Protein AF-A0A6A1V312-F1 (afdb_monomer)

Organism: NCBI:txid262757

Radius of gyration: 18.24 Å; Cα contacts (8 Å, |Δi|>4): 106; chains: 1; bounding box: 33×50×46 Å

InterPro domains:
  IPR018392 LysM dom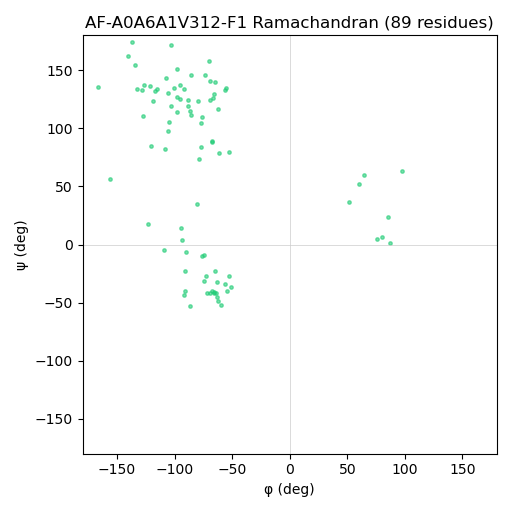ain [PS51782] (16-62)
  IPR052611 Plant receptor-like kinase with LysM domain-containing protein [PTHR45927] (10-77)
  IPR056562 LYK3/4/5, second LysM domain [PF23472] (12-65)

Nearest PDB structures (foldseek):
  4ebz-assembly1_A  TM=8.552E-01  e=3.904E-04  Arabidopsis thaliana
  6xwe-assembly1_A  TM=8.839E-01  e=1.565E-03  Medicago truncatula
  7au7-assembly1_A  TM=7.985E-01  e=1.666E-03  Medicago truncatula
  5ls2-assembly1_A  TM=8.793E-01  e=9.751E-03  Lotus japonicus
  6q40-assembly2_C  TM=7.165E-01  e=6.269E-03  Zymoseptoria tritici IPO323

Solvent-accessible surface area (backbone atoms only — not comparable to full-atom values): 5865 Å² total; per-residue (Å²): 142,88,86,76,92,77,70,92,39,62,74,45,77,46,79,44,81,45,68,38,54,92,89,66,39,55,58,50,45,16,50,70,73,47,64,59,38,33,43,45,66,56,32,50,76,65,32,100,52,58,80,90,66,68,54,76,68,40,76,42,52,41,56,34,57,46,72,49,74,38,76,68,44,41,74,72,70,71,54,86,84,85,74,83,73,76,80,81,76,95,128

pLDDT: mean 76.75, std 19.3, range [33.31, 95.5]

Secondary structure (DSSP, 8-state):
--------SEEEEEEEEEEPPTT--HHHIIIIISTTSS-HHHHHHH--S-TT-PPTT-EEEEEEEEEE--HHHHHTTSSSSS-----S---

Sequence (91 aa):
MDSMVKVPSDLYQHFASYIIEDGDSYDSIANSIYQGLTSCQAMSNQNNYEPSSIKLGAELIVPVRCACPTVNQTARGGDVDVLGKLHGKKW

Structure (mmCIF, N/CA/C/O backbone):
data_AF-A0A6A1V312-F1
#
_entry.id   AF-A0A6A1V312-F1
#
loop_
_atom_site.group_PDB
_atom_site.id
_atom_site.type_symbol
_atom_site.label_atom_id
_atom_site.label_alt_id
_atom_site.label_comp_id
_atom_site.label_asym_id
_atom_site.label_entity_id
_atom_site.label_seq_id
_atom_site.pdbx_PDB_ins_code
_atom_site.Cartn_x
_atom_site.Cartn_y
_atom_site.Cartn_z
_atom_site.occupancy
_atom_site.B_iso_or_equiv
_atom_site.auth_seq_id
_atom_site.auth_comp_id
_atom_site.auth_asym_id
_atom_site.auth_atom_id
_atom_site.pdbx_PDB_model_num
ATOM 1 N N . MET A 1 1 ? 13.974 22.854 -6.291 1.00 39.44 1 MET A N 1
ATOM 2 C CA . MET A 1 1 ? 14.473 21.518 -6.655 1.00 39.44 1 MET A CA 1
ATOM 3 C C . MET A 1 1 ? 13.267 20.603 -6.805 1.00 39.44 1 MET A C 1
ATOM 5 O O . MET A 1 1 ? 12.870 20.006 -5.826 1.00 39.44 1 MET A O 1
ATOM 9 N N . ASP A 1 2 ? 12.633 20.576 -7.976 1.00 45.59 2 ASP A N 1
ATOM 10 C CA . ASP A 1 2 ? 11.698 19.504 -8.368 1.00 45.59 2 ASP A CA 1
ATOM 11 C C . ASP A 1 2 ? 11.636 19.466 -9.903 1.00 45.59 2 ASP A C 1
ATOM 13 O O . ASP A 1 2 ? 10.622 19.728 -10.541 1.00 45.59 2 ASP A O 1
ATOM 17 N N . SER A 1 3 ? 12.807 19.292 -10.524 1.00 38.56 3 SER A N 1
ATOM 18 C CA . SER A 1 3 ? 12.899 19.149 -11.974 1.00 38.56 3 SER A CA 1
ATOM 19 C C . SER A 1 3 ? 13.117 17.688 -12.320 1.00 38.56 3 SER A C 1
ATOM 21 O O . SER A 1 3 ? 14.167 17.125 -12.017 1.00 38.56 3 SER A O 1
ATOM 23 N N . MET A 1 4 ? 12.146 17.174 -13.081 1.00 40.62 4 MET A N 1
ATOM 24 C CA . MET A 1 4 ? 12.235 16.046 -14.010 1.00 40.62 4 MET A CA 1
ATOM 25 C C . MET A 1 4 ? 11.776 14.672 -13.496 1.00 40.62 4 MET A C 1
ATOM 27 O O . MET A 1 4 ? 12.508 13.691 -13.579 1.00 40.62 4 MET A O 1
ATOM 31 N N . VAL A 1 5 ? 10.489 14.541 -13.157 1.00 50.38 5 VAL A N 1
ATOM 32 C CA . VAL A 1 5 ? 9.791 13.265 -13.403 1.00 50.38 5 VAL A CA 1
ATOM 33 C C . VAL A 1 5 ? 9.465 13.194 -14.899 1.00 50.38 5 VAL A C 1
ATOM 35 O O . VAL A 1 5 ? 8.384 13.570 -15.343 1.00 50.38 5 VAL A O 1
ATOM 38 N N . LYS A 1 6 ? 10.428 12.750 -15.714 1.00 47.22 6 LYS A N 1
ATOM 39 C CA . LYS A 1 6 ? 10.155 12.291 -17.084 1.00 47.22 6 LYS A CA 1
ATOM 40 C C . LYS A 1 6 ? 10.311 10.779 -17.119 1.00 47.22 6 LYS A C 1
ATOM 42 O O . LYS A 1 6 ? 11.359 10.273 -17.507 1.00 47.22 6 LYS A O 1
ATOM 47 N N . VAL A 1 7 ? 9.264 10.067 -16.705 1.00 52.56 7 VAL A N 1
ATOM 48 C CA . VAL A 1 7 ? 9.171 8.613 -16.886 1.00 52.56 7 VAL A CA 1
ATOM 49 C C . VAL A 1 7 ? 8.167 8.358 -18.012 1.00 52.56 7 VAL A C 1
ATOM 51 O O . VAL A 1 7 ? 6.966 8.420 -17.766 1.00 52.56 7 VAL A O 1
ATOM 54 N N . PRO A 1 8 ? 8.597 8.139 -19.271 1.00 60.12 8 PRO A N 1
ATOM 55 C CA . PRO A 1 8 ? 7.710 7.590 -20.285 1.00 60.12 8 PRO A CA 1
ATOM 56 C C . PRO A 1 8 ? 7.628 6.081 -20.036 1.00 60.12 8 PRO A C 1
ATOM 58 O O . PRO A 1 8 ? 8.271 5.287 -20.717 1.00 60.12 8 PRO A O 1
ATOM 61 N N . SER A 1 9 ? 6.908 5.724 -18.980 1.00 61.91 9 SER A N 1
ATOM 62 C CA . SER A 1 9 ? 6.491 4.372 -18.620 1.00 61.91 9 SER A CA 1
ATOM 63 C C . SER A 1 9 ? 4.993 4.452 -18.386 1.00 61.91 9 SER A C 1
ATOM 65 O O . SER A 1 9 ? 4.546 5.368 -17.690 1.00 61.91 9 SER A O 1
ATOM 67 N N . ASP A 1 10 ? 4.225 3.525 -18.940 1.00 75.69 10 ASP A N 1
ATOM 68 C CA . ASP A 1 10 ? 2.802 3.467 -18.638 1.00 75.69 10 ASP A CA 1
ATOM 69 C C . ASP A 1 10 ? 2.639 3.200 -17.136 1.00 75.69 10 ASP A C 1
ATOM 71 O O . ASP A 1 10 ? 3.109 2.186 -16.605 1.00 75.69 10 ASP A O 1
ATOM 75 N N . LEU A 1 11 ? 2.046 4.172 -16.442 1.00 78.88 11 LEU A N 1
ATOM 76 C CA . LEU A 1 11 ? 1.682 4.065 -15.038 1.00 78.88 11 LEU A CA 1
ATOM 77 C C . LEU A 1 11 ? 0.305 3.425 -14.964 1.00 78.88 11 LEU A C 1
ATOM 79 O O . LEU A 1 11 ? -0.693 4.010 -15.385 1.00 78.88 11 LEU A O 1
ATOM 83 N N . TYR A 1 12 ? 0.266 2.231 -14.392 1.00 84.88 12 TYR A N 1
ATOM 84 C CA . TYR A 1 12 ? -0.966 1.518 -14.116 1.00 84.88 12 TYR A CA 1
ATOM 85 C C . TYR A 1 12 ? -1.311 1.691 -12.645 1.00 84.88 12 TYR A C 1
ATOM 87 O O . TYR A 1 12 ? -0.451 1.563 -11.771 1.00 84.88 12 TYR A O 1
ATOM 95 N N . GLN A 1 13 ? -2.580 1.983 -12.377 1.00 89.62 13 GLN A N 1
ATOM 96 C CA . GLN A 1 13 ? -3.115 2.017 -11.026 1.00 89.62 13 GLN A CA 1
ATOM 97 C C . GLN A 1 13 ? -4.186 0.942 -10.886 1.00 89.62 13 GLN A C 1
ATOM 99 O O . GLN A 1 13 ? -5.084 0.839 -11.722 1.00 89.62 13 GLN A O 1
ATOM 104 N N . HIS A 1 14 ? -4.089 0.164 -9.817 1.00 92.81 14 HIS A N 1
ATOM 105 C CA . HIS A 1 14 ? -5.084 -0.822 -9.428 1.00 92.81 14 HIS A CA 1
ATOM 106 C C . HIS A 1 14 ? -5.598 -0.489 -8.028 1.00 92.81 14 HIS A C 1
ATOM 108 O O . HIS A 1 14 ? -4.813 -0.149 -7.147 1.00 92.81 14 HIS A O 1
ATOM 114 N N . PHE A 1 15 ? -6.910 -0.566 -7.828 1.00 95.50 15 PHE A N 1
ATOM 115 C CA . PHE A 1 15 ? -7.524 -0.409 -6.515 1.00 95.50 15 PHE A CA 1
ATOM 116 C C . PHE A 1 15 ? -7.798 -1.793 -5.939 1.00 95.50 15 PHE A C 1
ATOM 118 O O . PHE A 1 15 ? -8.612 -2.533 -6.488 1.00 95.50 15 PHE A O 1
ATOM 125 N N . ALA A 1 16 ? -7.108 -2.130 -4.856 1.00 94.38 16 ALA A N 1
ATOM 126 C CA . ALA A 1 16 ? -7.362 -3.337 -4.085 1.00 94.38 16 ALA A CA 1
ATOM 127 C C . ALA A 1 16 ? -8.227 -3.005 -2.864 1.00 94.38 16 ALA A C 1
ATOM 129 O O . ALA A 1 16 ? -8.144 -1.901 -2.333 1.00 94.38 16 ALA A O 1
ATOM 130 N N . SER A 1 17 ? -9.024 -3.962 -2.405 1.00 94.88 17 SER A N 1
ATOM 131 C CA . SER A 1 17 ? -9.721 -3.873 -1.120 1.00 94.88 17 SER A CA 1
ATOM 132 C C . SER A 1 17 ? -8.913 -4.582 -0.038 1.00 94.88 17 SER A C 1
ATOM 134 O O . SER A 1 17 ? -8.417 -5.687 -0.269 1.00 94.88 17 SER A O 1
ATOM 136 N N . TYR A 1 18 ? -8.807 -3.974 1.140 1.00 94.56 18 TYR A N 1
ATOM 137 C CA . TYR A 1 18 ? -8.146 -4.555 2.309 1.00 94.56 18 TYR A CA 1
ATOM 138 C C . TYR A 1 18 ? -9.023 -4.399 3.553 1.00 94.56 18 TYR A C 1
ATOM 140 O O . TYR A 1 18 ? -9.550 -3.316 3.800 1.00 94.56 18 TYR A O 1
ATOM 148 N N . ILE A 1 19 ? -9.177 -5.468 4.334 1.00 94.69 19 ILE A N 1
ATOM 149 C CA . ILE A 1 19 ? -9.927 -5.444 5.594 1.00 94.69 19 ILE A CA 1
ATOM 150 C C . ILE A 1 19 ? -8.948 -5.221 6.741 1.00 94.69 19 ILE A C 1
ATOM 152 O O . ILE A 1 19 ? -7.998 -5.978 6.888 1.00 94.69 19 ILE A O 1
ATOM 156 N N . ILE A 1 20 ? -9.201 -4.194 7.548 1.00 91.88 20 ILE A N 1
ATOM 157 C CA . ILE A 1 20 ? -8.341 -3.809 8.672 1.00 91.88 20 ILE A CA 1
ATOM 158 C C . ILE A 1 20 ? -8.320 -4.876 9.769 1.00 91.88 20 ILE A C 1
ATOM 160 O O . ILE A 1 20 ? -9.382 -5.256 10.283 1.00 91.88 20 ILE A O 1
ATOM 164 N N . GLU A 1 21 ? -7.111 -5.263 10.182 1.00 92.00 21 GLU A N 1
ATOM 165 C CA . GLU A 1 21 ? -6.842 -6.136 11.326 1.00 92.00 21 GLU A CA 1
ATOM 166 C C . GLU A 1 21 ? -6.345 -5.348 12.557 1.00 92.00 21 GLU A C 1
ATOM 168 O O . GLU A 1 21 ? -6.117 -4.136 12.513 1.00 92.00 21 GLU A O 1
ATOM 173 N N . ASP A 1 22 ? -6.235 -6.026 13.705 1.00 89.00 22 ASP A N 1
ATOM 174 C CA . ASP A 1 22 ? -5.800 -5.396 14.957 1.00 89.00 22 ASP A CA 1
ATOM 175 C C . ASP A 1 22 ? -4.337 -4.945 14.885 1.00 89.00 22 ASP A C 1
ATOM 177 O O . ASP A 1 22 ? -3.444 -5.726 14.565 1.00 89.00 22 ASP A O 1
ATOM 181 N N . GLY A 1 23 ? -4.100 -3.665 15.180 1.00 86.44 23 GLY A N 1
ATOM 182 C CA . GLY A 1 23 ? -2.778 -3.041 15.085 1.00 86.44 23 GLY A CA 1
ATOM 183 C C . GLY A 1 23 ? -2.424 -2.465 13.710 1.00 86.44 23 GLY A C 1
ATOM 184 O O . GLY A 1 23 ? -1.331 -1.912 13.561 1.00 86.44 23 GLY A O 1
ATOM 185 N N . ASP A 1 24 ? -3.325 -2.533 12.726 1.00 90.81 24 ASP A N 1
ATOM 186 C CA . ASP A 1 24 ? -3.088 -1.935 11.414 1.00 90.81 24 ASP A CA 1
ATOM 187 C C . ASP A 1 24 ? -3.194 -0.403 11.413 1.00 90.81 24 ASP A C 1
ATOM 189 O O . ASP A 1 24 ? -4.017 0.218 12.086 1.00 90.81 24 ASP A O 1
ATOM 193 N N . SER A 1 25 ? -2.362 0.216 10.582 1.00 90.69 25 SER A N 1
ATOM 194 C CA . SER A 1 25 ? -2.361 1.643 10.266 1.00 90.69 25 SER A CA 1
ATOM 195 C C . SER A 1 25 ? -2.084 1.821 8.774 1.00 90.69 25 SER A C 1
ATOM 197 O O . SER A 1 25 ? -1.547 0.921 8.126 1.00 90.69 25 SER A O 1
ATOM 199 N N . TYR A 1 26 ? -2.382 2.989 8.200 1.00 90.75 26 TYR A N 1
ATOM 200 C CA . TYR A 1 26 ? -2.047 3.239 6.792 1.00 90.75 26 TYR A CA 1
ATOM 201 C C . TYR A 1 26 ? -0.551 3.052 6.49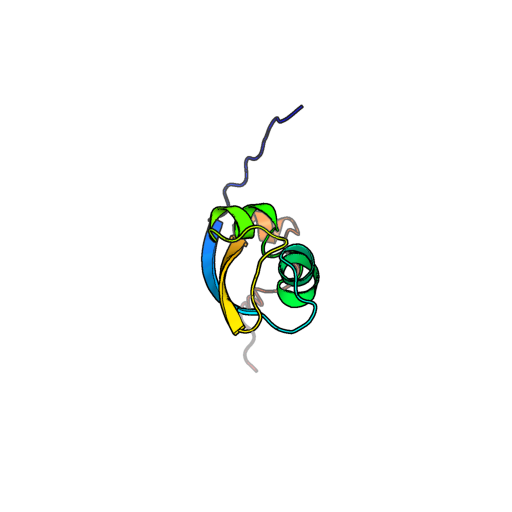4 1.00 90.75 26 TYR A C 1
ATOM 203 O O . TYR A 1 26 ? -0.200 2.576 5.415 1.00 90.75 26 TYR A O 1
ATOM 211 N N . ASP A 1 27 ? 0.327 3.383 7.444 1.00 91.69 27 ASP A N 1
ATOM 212 C CA . ASP A 1 27 ? 1.773 3.221 7.295 1.00 91.69 27 ASP A CA 1
ATOM 213 C C . ASP A 1 27 ? 2.218 1.756 7.343 1.00 91.69 27 ASP A C 1
ATOM 215 O O . ASP A 1 27 ? 3.051 1.356 6.523 1.00 91.69 27 ASP A O 1
ATOM 219 N N . SER A 1 28 ? 1.663 0.942 8.251 1.00 93.56 28 SER A N 1
ATOM 220 C CA . SER A 1 28 ? 1.970 -0.496 8.298 1.00 93.56 28 SER A CA 1
ATOM 221 C C . SER A 1 28 ? 1.429 -1.216 7.066 1.00 93.56 28 SER A C 1
ATOM 223 O O . SER A 1 28 ? 2.139 -2.027 6.476 1.00 93.56 28 SER A O 1
ATOM 225 N N .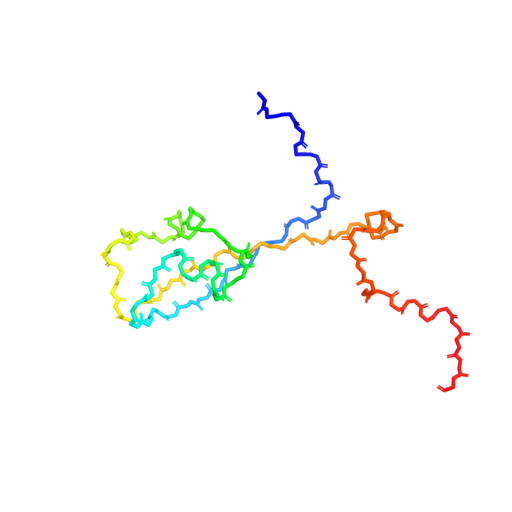 ILE A 1 29 ? 0.227 -0.865 6.606 1.00 93.88 29 ILE A N 1
ATOM 226 C CA . ILE A 1 29 ? -0.353 -1.425 5.380 1.00 93.88 29 ILE A CA 1
ATOM 227 C C . ILE A 1 29 ? 0.515 -1.057 4.174 1.00 93.88 29 ILE A C 1
ATOM 229 O O . ILE A 1 29 ? 0.897 -1.932 3.397 1.00 93.88 29 ILE A O 1
ATOM 233 N N . ALA A 1 30 ? 0.891 0.215 4.029 1.00 94.12 30 ALA A N 1
ATOM 234 C CA . ALA A 1 30 ? 1.693 0.657 2.894 1.00 94.12 30 ALA A CA 1
ATOM 235 C C . ALA A 1 30 ? 3.084 0.005 2.855 1.00 94.12 30 ALA A C 1
ATOM 237 O O . ALA A 1 30 ? 3.514 -0.446 1.793 1.00 94.12 30 ALA A O 1
ATOM 238 N N . ASN A 1 31 ? 3.782 -0.064 3.993 1.00 95.12 31 ASN A N 1
ATOM 239 C CA . ASN A 1 31 ? 5.175 -0.517 4.037 1.00 95.12 31 ASN A CA 1
ATOM 240 C C . ASN A 1 31 ? 5.331 -2.023 4.263 1.00 95.12 31 ASN A C 1
ATOM 242 O O . ASN A 1 31 ? 6.203 -2.636 3.654 1.00 95.12 31 ASN A O 1
ATOM 246 N N . SER A 1 32 ? 4.514 -2.627 5.122 1.00 93.81 32 SER A N 1
ATOM 247 C CA . SER A 1 32 ? 4.666 -4.038 5.496 1.00 93.81 32 SER A CA 1
ATOM 248 C C . SER A 1 32 ? 3.849 -4.955 4.592 1.00 93.81 32 SER A C 1
ATOM 250 O O . SER A 1 32 ? 4.359 -5.983 4.151 1.00 93.81 32 SER A O 1
ATOM 252 N N . ILE A 1 33 ? 2.603 -4.581 4.284 1.00 94.38 33 ILE A N 1
ATOM 253 C CA . ILE A 1 33 ? 1.684 -5.432 3.511 1.00 94.38 33 ILE A CA 1
ATOM 254 C C . ILE A 1 33 ? 1.886 -5.219 2.012 1.00 94.38 33 ILE A C 1
ATOM 256 O O . ILE A 1 33 ? 2.141 -6.166 1.272 1.00 94.38 33 ILE A O 1
ATOM 260 N N . TYR A 1 34 ? 1.830 -3.964 1.568 1.00 94.50 34 TYR A N 1
ATOM 261 C CA . TYR A 1 34 ? 1.983 -3.599 0.159 1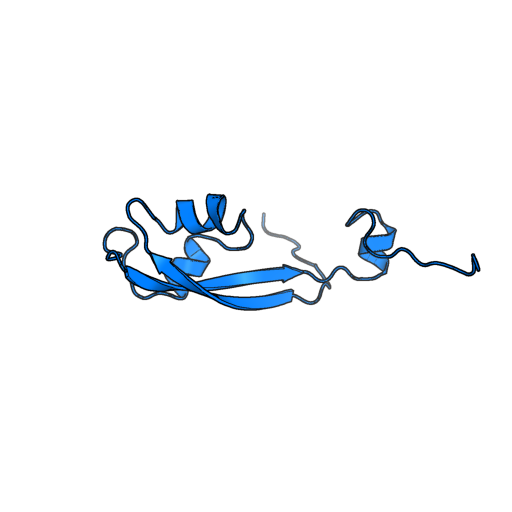.00 94.50 34 TYR A CA 1
ATOM 262 C C . TYR A 1 34 ? 3.421 -3.237 -0.222 1.00 94.50 34 TYR A C 1
ATOM 264 O O . TYR A 1 34 ? 3.652 -2.857 -1.364 1.00 94.50 34 TYR A O 1
ATOM 272 N N . GLN A 1 35 ? 4.388 -3.365 0.695 1.00 94.75 35 GLN A N 1
ATOM 273 C CA . GLN A 1 35 ? 5.830 -3.272 0.412 1.00 94.75 35 GLN A CA 1
ATOM 274 C C . GLN A 1 35 ? 6.249 -2.016 -0.374 1.00 94.75 35 GLN A C 1
ATOM 276 O O . GLN A 1 35 ? 7.117 -2.062 -1.244 1.00 94.75 35 GLN A O 1
ATOM 281 N N . GLY A 1 36 ? 5.610 -0.879 -0.092 1.00 92.75 36 GLY A N 1
ATOM 282 C CA . GLY A 1 36 ? 5.883 0.395 -0.761 1.00 92.75 36 GLY A CA 1
ATOM 283 C C . GLY A 1 36 ? 5.229 0.558 -2.139 1.00 92.75 36 GLY A C 1
ATOM 284 O O . GLY A 1 36 ? 5.459 1.567 -2.802 1.00 92.75 36 GLY A O 1
ATOM 285 N N . LEU A 1 37 ? 4.381 -0.381 -2.573 1.00 92.62 37 LEU A N 1
ATOM 286 C CA . LEU A 1 37 ? 3.598 -0.265 -3.814 1.00 92.62 37 LEU A CA 1
ATOM 287 C C . LEU A 1 37 ? 2.418 0.722 -3.696 1.00 92.62 37 LEU A C 1
ATOM 289 O O . LEU A 1 37 ? 1.768 1.061 -4.689 1.00 92.62 37 LEU A O 1
ATOM 293 N N . THR A 1 38 ? 2.145 1.188 -2.478 1.00 93.75 38 THR A N 1
ATOM 294 C CA . THR A 1 38 ? 1.217 2.275 -2.149 1.00 93.75 38 THR A CA 1
ATOM 295 C C . THR A 1 38 ? 1.845 3.188 -1.088 1.00 93.75 38 THR A C 1
ATOM 297 O O . THR A 1 38 ? 2.928 2.901 -0.578 1.00 93.75 38 THR A O 1
ATOM 300 N N . SER A 1 39 ? 1.190 4.298 -0.746 1.00 92.75 39 SER A N 1
ATOM 301 C CA . SER A 1 39 ? 1.664 5.228 0.288 1.00 92.75 39 SER A CA 1
ATOM 302 C C . SER A 1 39 ? 0.547 5.648 1.238 1.00 92.75 39 SER A C 1
ATOM 304 O O . SER A 1 39 ? -0.619 5.694 0.849 1.00 92.75 39 SER A O 1
ATOM 306 N N . CYS A 1 40 ? 0.909 6.025 2.470 1.00 90.81 40 CYS A N 1
ATOM 307 C CA . CYS A 1 40 ? -0.036 6.516 3.481 1.00 90.81 40 CYS A CA 1
ATOM 308 C C . CYS A 1 40 ? -0.876 7.702 2.962 1.00 90.81 40 CYS A C 1
ATOM 310 O O . CYS A 1 40 ? -2.093 7.733 3.142 1.00 90.81 40 CYS A O 1
ATOM 312 N N . GLN A 1 41 ? -0.263 8.623 2.207 1.00 91.12 41 GLN A N 1
ATOM 313 C CA . GLN A 1 41 ? -0.982 9.733 1.574 1.00 91.12 41 GLN A CA 1
ATOM 314 C C . GLN A 1 41 ? -1.962 9.251 0.497 1.00 91.12 41 GLN A C 1
ATOM 316 O O . GLN A 1 41 ? -3.075 9.761 0.403 1.00 91.12 41 GLN A O 1
ATOM 321 N N . ALA A 1 42 ? -1.569 8.277 -0.330 1.00 92.12 42 ALA A N 1
ATOM 322 C CA . ALA A 1 42 ? -2.446 7.741 -1.366 1.00 92.12 42 ALA A CA 1
ATOM 323 C C . ALA A 1 42 ? -3.647 7.005 -0.753 1.00 92.12 42 ALA A C 1
ATOM 325 O O . ALA A 1 42 ? -4.771 7.205 -1.207 1.00 92.12 42 ALA A O 1
ATOM 326 N N . MET A 1 43 ? -3.415 6.231 0.310 1.00 92.38 43 MET A N 1
ATOM 327 C CA . MET A 1 43 ? -4.454 5.590 1.116 1.00 92.38 43 MET A CA 1
ATOM 328 C C . MET A 1 43 ? -5.411 6.615 1.731 1.00 92.38 43 MET A C 1
ATOM 330 O O . MET A 1 43 ? -6.620 6.515 1.537 1.00 92.38 43 MET A O 1
ATOM 334 N N . SER A 1 44 ? -4.873 7.629 2.414 1.00 90.06 44 SER A N 1
ATOM 335 C CA . SER A 1 44 ? -5.665 8.673 3.083 1.00 90.06 44 SER A CA 1
ATOM 336 C C . SER A 1 44 ? -6.483 9.506 2.092 1.00 90.06 44 SER A C 1
ATOM 338 O O . SER A 1 44 ? -7.588 9.930 2.397 1.00 90.06 44 SER A O 1
ATOM 340 N N . ASN A 1 45 ? -5.982 9.709 0.871 1.00 90.88 45 ASN A N 1
ATOM 341 C CA . ASN A 1 45 ? -6.722 10.418 -0.174 1.00 90.88 45 ASN A CA 1
ATOM 342 C C . ASN A 1 45 ? -7.889 9.595 -0.755 1.00 90.88 45 ASN A C 1
ATOM 344 O O . ASN A 1 45 ? -8.823 10.182 -1.295 1.00 90.88 45 ASN A O 1
ATOM 348 N N . GLN A 1 46 ? -7.816 8.258 -0.718 1.00 92.06 46 GLN A N 1
ATOM 349 C CA . GLN A 1 46 ? -8.875 7.374 -1.233 1.00 92.06 46 GLN A CA 1
ATOM 350 C C . GLN A 1 46 ? -9.905 6.993 -0.166 1.00 92.06 46 GLN A C 1
ATOM 352 O O . GLN A 1 46 ? -11.030 6.636 -0.505 1.00 92.06 46 GLN A O 1
ATOM 357 N N . ASN A 1 47 ? -9.537 7.071 1.112 1.00 89.94 47 ASN A N 1
ATOM 358 C CA . ASN A 1 47 ? -10.371 6.630 2.220 1.00 89.94 47 ASN A CA 1
ATOM 359 C C . ASN A 1 47 ? -10.688 7.802 3.146 1.00 89.94 47 ASN A C 1
ATOM 361 O O . ASN A 1 47 ? -9.791 8.421 3.704 1.00 89.94 47 ASN A O 1
ATOM 365 N N . ASN A 1 48 ? -11.973 8.073 3.378 1.00 81.50 48 ASN A N 1
ATOM 366 C CA . ASN A 1 48 ? -12.422 9.182 4.227 1.00 81.50 48 ASN A CA 1
ATOM 367 C C . ASN A 1 48 ? -12.364 8.848 5.736 1.00 81.50 48 ASN A C 1
ATOM 369 O O . ASN A 1 48 ? -13.243 9.252 6.501 1.00 81.50 48 ASN A O 1
ATOM 373 N N . TYR A 1 49 ? -11.366 8.066 6.155 1.00 79.44 49 TYR A N 1
ATOM 374 C CA . TYR A 1 49 ? -11.110 7.754 7.558 1.00 79.44 49 TYR A CA 1
ATOM 375 C C . TYR A 1 49 ? -9.888 8.528 8.032 1.00 79.44 49 TYR A C 1
ATOM 377 O O . TYR A 1 49 ? -8.824 8.451 7.415 1.00 79.44 49 TYR A O 1
ATOM 385 N N . GLU A 1 50 ? -10.031 9.206 9.170 1.00 73.38 50 GLU A N 1
ATOM 386 C CA . GLU A 1 50 ? -8.883 9.724 9.907 1.00 73.38 50 GLU A CA 1
ATOM 387 C C . GLU A 1 50 ? -7.924 8.560 10.220 1.00 73.38 50 GLU A C 1
ATOM 389 O O . GLU A 1 50 ? -8.391 7.524 10.710 1.00 73.38 50 GLU A O 1
ATOM 394 N N . PRO A 1 51 ? -6.603 8.698 9.984 1.00 68.31 51 PRO A N 1
ATOM 395 C CA . PRO A 1 51 ? -5.617 7.631 10.203 1.00 68.31 51 PRO A CA 1
ATOM 396 C C . PRO A 1 51 ? -5.662 7.004 11.601 1.00 68.31 51 PRO A C 1
ATOM 398 O O . PRO A 1 51 ? -5.300 5.847 11.783 1.00 68.31 51 PRO A O 1
ATOM 401 N N . SER A 1 52 ? -6.121 7.772 12.590 1.00 69.81 52 SER A N 1
ATOM 402 C CA . SER A 1 52 ? -6.254 7.384 13.995 1.00 69.81 52 SER A CA 1
ATOM 403 C C . SER A 1 52 ? -7.611 6.769 14.363 1.00 69.81 52 SER A C 1
ATOM 405 O O . SER A 1 52 ? -7.787 6.337 15.498 1.00 69.81 52 SER A O 1
ATOM 407 N N . SER A 1 53 ? -8.586 6.758 13.448 1.00 76.12 53 SER A N 1
ATOM 408 C CA . SER A 1 53 ? -9.978 6.350 13.714 1.00 76.12 53 SER A CA 1
ATOM 409 C C . SER A 1 53 ? -10.463 5.207 12.817 1.00 76.12 53 SER A C 1
ATOM 411 O O . SER A 1 53 ? -11.671 4.984 12.690 1.00 76.12 53 SER A O 1
ATOM 413 N N . ILE A 1 54 ? -9.541 4.483 12.181 1.00 81.62 54 ILE A N 1
ATOM 414 C CA . ILE A 1 54 ? -9.875 3.319 11.363 1.00 81.62 54 ILE A CA 1
ATOM 415 C C . ILE A 1 54 ? -10.361 2.197 12.287 1.00 81.62 54 ILE A C 1
ATOM 417 O O . ILE A 1 54 ? -9.693 1.827 13.250 1.00 81.62 54 ILE A O 1
ATOM 421 N N . LYS A 1 55 ? -11.565 1.687 12.024 1.00 83.94 55 LYS A N 1
ATOM 422 C CA . LYS A 1 55 ? -12.179 0.633 12.840 1.00 83.94 55 LYS A CA 1
ATOM 423 C C . LYS A 1 55 ? -11.719 -0.742 12.368 1.00 83.94 55 LYS A C 1
ATOM 425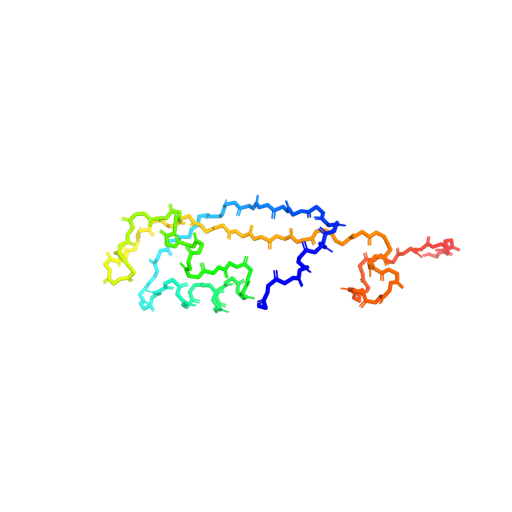 O O . LYS A 1 55 ? -11.588 -0.967 11.168 1.00 83.94 55 LYS A O 1
ATOM 430 N N . LEU A 1 56 ? -11.577 -1.675 13.309 1.00 88.38 56 LEU A N 1
ATOM 431 C CA . LEU A 1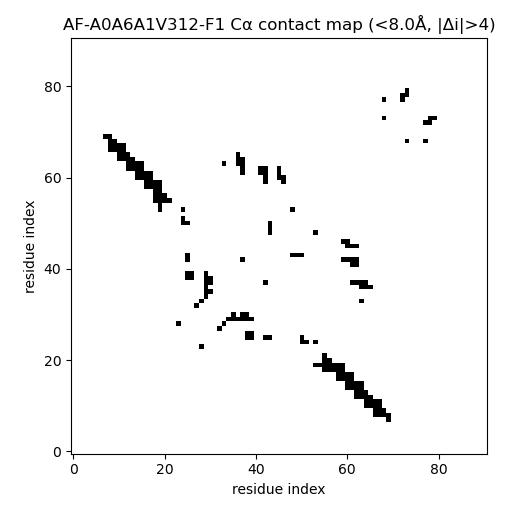 56 ? -11.375 -3.090 12.997 1.00 88.38 56 LEU A CA 1
ATOM 432 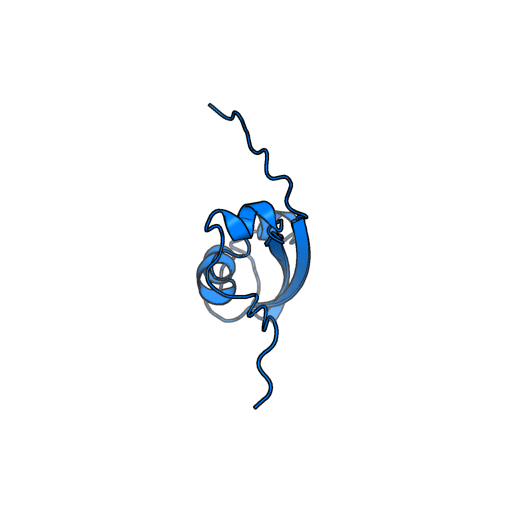C C . LEU A 1 56 ? -12.492 -3.608 12.090 1.00 88.38 56 LEU A C 1
ATOM 434 O O . LEU A 1 56 ? -13.669 -3.314 12.321 1.00 88.38 56 LEU A O 1
ATOM 438 N N . GLY A 1 57 ? -12.117 -4.355 11.053 1.00 87.31 57 GLY A N 1
ATOM 439 C CA . GLY A 1 57 ? -13.053 -4.866 10.055 1.00 87.31 57 GLY A CA 1
ATOM 440 C C . GLY A 1 57 ? -13.555 -3.828 9.044 1.00 87.31 57 GLY A C 1
ATOM 441 O O . GLY A 1 57 ? -14.418 -4.160 8.234 1.00 87.31 57 GLY A O 1
ATOM 442 N N . ALA A 1 58 ? -13.053 -2.587 9.066 1.00 89.38 58 ALA A N 1
ATOM 443 C CA . ALA A 1 58 ? -13.327 -1.628 7.999 1.00 89.38 58 ALA A CA 1
ATOM 444 C C . ALA A 1 58 ? -12.627 -2.056 6.702 1.00 89.38 58 ALA A C 1
ATOM 446 O O . ALA A 1 58 ? -11.483 -2.511 6.724 1.00 89.38 58 ALA A O 1
ATOM 447 N N . GLU A 1 59 ? -13.313 -1.873 5.577 1.00 92.75 59 GLU A N 1
ATOM 448 C CA . GLU A 1 59 ? -12.743 -2.078 4.249 1.00 92.75 59 GLU A CA 1
ATOM 449 C C . GLU A 1 59 ? -12.092 -0.780 3.762 1.00 92.75 59 GLU A C 1
ATOM 451 O O . GLU A 1 59 ? -12.731 0.274 3.715 1.00 92.75 59 GLU A O 1
ATOM 456 N N . LEU A 1 60 ? -10.812 -0.861 3.411 1.00 93.12 60 LEU A N 1
ATOM 457 C CA . LEU A 1 60 ? -10.037 0.221 2.826 1.00 93.12 60 LEU A CA 1
ATOM 458 C C . LEU A 1 60 ? -9.772 -0.033 1.347 1.00 93.12 60 LEU A C 1
ATOM 460 O O . LEU A 1 60 ? -9.450 -1.149 0.938 1.00 93.12 60 LEU A O 1
ATOM 464 N N . ILE A 1 61 ? -9.799 1.043 0.569 1.00 95.31 61 ILE A N 1
ATOM 465 C CA . ILE A 1 61 ? -9.354 1.066 -0.820 1.00 95.31 61 ILE A CA 1
ATOM 466 C C . ILE A 1 61 ? -7.862 1.382 -0.871 1.00 95.31 61 ILE A C 1
ATOM 468 O O . ILE A 1 61 ? -7.425 2.463 -0.472 1.00 95.31 61 ILE A O 1
ATOM 472 N N . VAL A 1 62 ? -7.081 0.453 -1.410 1.00 95.44 62 VAL A N 1
ATOM 473 C CA . VAL A 1 62 ? -5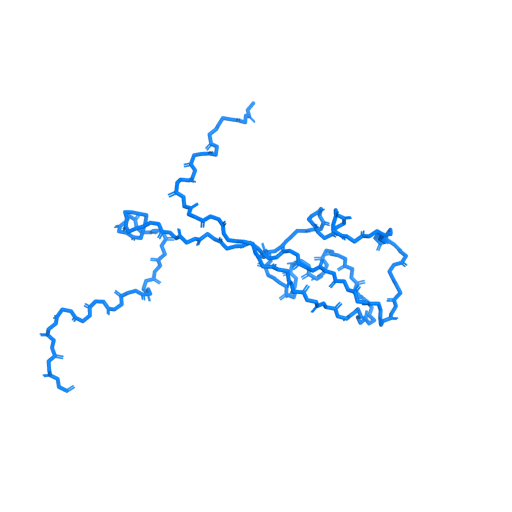.632 0.546 -1.553 1.00 95.44 62 VAL A CA 1
ATOM 474 C C . VAL A 1 62 ? -5.247 0.839 -3.004 1.00 95.44 62 VAL A C 1
ATOM 476 O O . VAL A 1 62 ? -5.306 -0.064 -3.842 1.00 95.44 62 VAL A O 1
ATOM 479 N N . PRO A 1 63 ? -4.835 2.077 -3.346 1.00 94.94 63 PRO A N 1
ATOM 480 C CA . PRO A 1 63 ? -4.321 2.389 -4.674 1.00 94.94 63 PRO A CA 1
ATOM 481 C C . PRO A 1 63 ? -2.884 1.876 -4.820 1.00 94.94 63 PRO A C 1
ATOM 483 O O . PRO A 1 63 ? -1.936 2.478 -4.311 1.00 94.94 63 PRO A O 1
ATOM 486 N N . VAL A 1 64 ? -2.717 0.781 -5.547 1.00 93.81 64 VAL A N 1
ATOM 487 C CA . VAL A 1 64 ? -1.420 0.204 -5.911 1.00 93.81 64 VAL A CA 1
ATOM 488 C C . VAL A 1 64 ? -0.981 0.777 -7.252 1.00 93.81 64 VAL A C 1
ATOM 490 O O . VAL A 1 64 ? -1.778 0.834 -8.194 1.00 93.81 64 VAL A O 1
ATOM 493 N N . ARG A 1 65 ? 0.280 1.207 -7.356 1.00 90.19 65 ARG A N 1
ATOM 494 C CA . ARG A 1 65 ? 0.849 1.722 -8.610 1.00 90.19 65 ARG A CA 1
ATOM 495 C C . ARG A 1 65 ? 1.965 0.830 -9.120 1.00 90.19 65 ARG A C 1
ATOM 497 O O . ARG A 1 65 ? 2.882 0.492 -8.382 1.00 90.19 65 ARG A O 1
ATOM 504 N N . CYS A 1 66 ? 1.912 0.541 -10.413 1.00 84.56 66 CYS A N 1
ATOM 505 C CA . CYS A 1 66 ? 2.936 -0.212 -11.118 1.00 84.56 66 CYS A CA 1
ATOM 506 C C . CYS A 1 66 ? 3.403 0.589 -12.333 1.00 84.56 66 CYS A C 1
ATOM 508 O O . CYS A 1 66 ? 2.590 1.161 -13.062 1.00 84.56 66 CYS A O 1
ATOM 510 N N . ALA A 1 67 ? 4.710 0.614 -12.570 1.00 81.38 67 ALA A N 1
ATOM 511 C CA . ALA A 1 67 ? 5.272 1.123 -13.812 1.00 81.38 67 ALA A CA 1
ATOM 512 C C . ALA A 1 67 ? 5.567 -0.064 -14.730 1.00 81.38 67 ALA A C 1
ATOM 514 O O . ALA A 1 67 ? 6.258 -0.996 -14.322 1.00 81.38 67 ALA A O 1
ATOM 515 N N . CYS A 1 68 ? 5.060 -0.038 -15.963 1.00 78.62 68 CYS A N 1
ATOM 516 C CA . CYS A 1 68 ? 5.531 -0.967 -16.984 1.00 78.62 68 CYS A CA 1
ATOM 517 C C . CYS A 1 68 ? 6.775 -0.355 -17.646 1.00 78.62 68 CYS A C 1
ATOM 519 O O . CYS A 1 68 ? 6.653 0.686 -18.308 1.00 78.62 68 CYS A O 1
ATOM 521 N N . PRO A 1 69 ? 7.979 -0.928 -17.451 1.00 74.31 69 PRO A N 1
ATOM 522 C CA . PRO A 1 69 ? 9.175 -0.391 -18.074 1.00 74.31 69 PRO A CA 1
ATOM 523 C C . PRO A 1 69 ? 9.067 -0.525 -19.593 1.00 74.31 69 PRO A C 1
ATOM 525 O O . PRO A 1 69 ? 8.623 -1.541 -20.130 1.00 74.31 69 PRO A O 1
ATOM 528 N N . THR A 1 70 ? 9.509 0.503 -20.312 1.00 75.81 70 THR A N 1
ATOM 529 C CA . THR A 1 70 ? 9.638 0.383 -21.769 1.00 75.81 70 THR A CA 1
ATOM 530 C C . THR A 1 70 ? 10.788 -0.553 -22.121 1.00 75.81 70 THR A C 1
ATOM 532 O O . THR A 1 70 ? 11.748 -0.694 -21.365 1.00 75.81 70 THR A O 1
ATOM 535 N N . VAL A 1 71 ? 10.758 -1.117 -23.332 1.00 78.69 71 VAL A N 1
ATOM 536 C CA . VAL A 1 71 ? 11.820 -2.005 -23.841 1.00 78.69 71 VAL A CA 1
ATOM 537 C C . VAL A 1 71 ? 13.218 -1.387 -23.685 1.00 78.69 71 VAL A C 1
ATOM 539 O O . VAL A 1 71 ? 14.176 -2.083 -23.362 1.00 78.69 71 VAL A O 1
ATOM 542 N N . ASN A 1 72 ? 13.340 -0.069 -23.869 1.00 77.38 72 ASN A N 1
ATOM 543 C CA . ASN A 1 72 ? 14.606 0.645 -23.713 1.00 77.38 72 ASN A CA 1
ATOM 544 C C . ASN A 1 72 ? 15.016 0.819 -22.235 1.00 77.38 72 ASN A C 1
ATOM 546 O O . ASN A 1 72 ? 16.204 0.817 -21.925 1.00 77.38 72 ASN A O 1
ATOM 550 N N . GLN A 1 73 ? 14.061 0.946 -21.307 1.00 73.81 73 GLN A N 1
ATOM 551 C CA . GLN A 1 73 ? 14.355 0.971 -19.869 1.00 73.81 73 GLN A CA 1
ATOM 552 C C . GLN A 1 73 ? 14.824 -0.398 -19.370 1.00 73.81 73 GLN A C 1
ATOM 554 O O . GLN A 1 73 ? 15.822 -0.467 -18.655 1.00 73.81 73 GLN A O 1
ATOM 559 N N . THR A 1 74 ? 14.193 -1.483 -19.824 1.00 73.12 74 THR A N 1
ATOM 560 C CA . THR A 1 74 ? 14.641 -2.847 -19.504 1.00 73.12 74 THR A CA 1
ATOM 561 C C . THR A 1 74 ? 16.030 -3.128 -20.091 1.00 73.12 74 THR A C 1
ATOM 563 O O . THR A 1 74 ? 16.901 -3.643 -19.398 1.00 73.12 74 THR A O 1
ATOM 566 N N . ALA A 1 75 ? 16.299 -2.703 -21.333 1.00 73.12 75 ALA A N 1
ATOM 567 C CA . ALA A 1 75 ? 17.602 -2.897 -21.985 1.00 73.12 75 ALA A CA 1
ATOM 568 C C . ALA A 1 75 ? 18.764 -2.140 -21.314 1.00 73.12 75 ALA A C 1
ATOM 570 O O . ALA A 1 75 ? 19.922 -2.520 -21.470 1.00 73.12 75 ALA A O 1
ATOM 571 N N . ARG A 1 76 ? 18.467 -1.068 -20.570 1.00 71.50 76 ARG A N 1
ATOM 572 C CA . ARG A 1 76 ? 19.456 -0.253 -19.846 1.00 71.50 76 ARG A CA 1
ATOM 573 C C . ARG A 1 76 ? 19.631 -0.674 -18.382 1.00 71.50 76 ARG A C 1
ATOM 575 O O . ARG A 1 76 ? 20.232 0.076 -17.618 1.00 71.50 76 ARG A O 1
ATOM 582 N N . GLY A 1 77 ? 19.133 -1.857 -18.007 1.00 56.53 77 GLY A N 1
ATOM 583 C CA . GLY A 1 77 ? 19.287 -2.426 -16.665 1.00 56.53 77 GLY A CA 1
ATOM 584 C C . GLY A 1 77 ? 18.235 -1.964 -15.654 1.00 56.53 77 GLY A C 1
ATOM 585 O O . GLY A 1 77 ? 18.511 -1.971 -14.461 1.00 56.53 77 GLY A O 1
ATOM 586 N N . GLY A 1 78 ? 17.056 -1.529 -16.116 1.00 59.97 78 GLY A N 1
ATOM 587 C CA . GLY A 1 78 ? 15.967 -1.054 -15.255 1.00 59.97 78 GLY A CA 1
ATOM 588 C C . GLY A 1 78 ? 15.168 -2.141 -14.528 1.00 59.97 78 GLY A C 1
ATOM 589 O O . GLY A 1 78 ? 14.376 -1.797 -13.663 1.00 59.97 78 GLY A O 1
ATOM 590 N N . ASP A 1 79 ? 15.357 -3.416 -14.864 1.00 48.88 79 ASP A N 1
ATOM 591 C CA . ASP A 1 79 ? 14.797 -4.563 -14.145 1.00 48.88 79 ASP A CA 1
ATOM 592 C C . ASP A 1 79 ? 15.517 -5.833 -14.623 1.00 48.88 79 ASP A C 1
ATOM 594 O O . ASP A 1 79 ? 15.780 -5.988 -15.822 1.00 48.88 79 ASP A O 1
ATOM 598 N N . VAL A 1 80 ? 15.892 -6.701 -13.689 1.00 54.44 80 VAL A N 1
ATOM 599 C CA . VAL A 1 80 ? 16.574 -7.971 -13.958 1.00 54.44 80 VAL A CA 1
ATOM 600 C C . VAL A 1 80 ? 15.549 -9.022 -14.409 1.00 54.44 80 VAL A C 1
ATOM 602 O O . VAL A 1 80 ? 14.607 -9.331 -13.696 1.00 54.44 80 VAL A O 1
ATOM 605 N N . ASP A 1 81 ? 15.762 -9.600 -15.592 1.00 47.25 81 ASP A N 1
ATOM 606 C CA . ASP A 1 81 ? 15.277 -10.941 -15.962 1.00 47.25 81 ASP A CA 1
ATOM 607 C C . ASP A 1 81 ? 13.756 -11.249 -15.955 1.00 47.25 81 ASP A C 1
ATOM 609 O O . ASP A 1 81 ? 13.338 -12.296 -15.466 1.00 47.25 81 ASP A O 1
ATOM 613 N N . VAL A 1 82 ? 12.903 -10.450 -16.618 1.00 50.50 82 VAL A N 1
ATOM 614 C CA . VAL A 1 82 ? 11.505 -10.892 -16.907 1.00 50.50 82 VAL A CA 1
ATOM 615 C C . VAL A 1 82 ? 11.228 -11.207 -18.381 1.00 50.50 82 VAL A C 1
ATOM 617 O O . VAL A 1 82 ? 10.193 -11.778 -18.718 1.00 50.50 82 VAL A O 1
ATOM 620 N N . LEU A 1 83 ? 12.175 -10.976 -19.290 1.00 45.88 83 LEU A N 1
ATOM 621 C CA . LEU A 1 83 ? 12.067 -11.527 -20.641 1.00 45.88 83 LEU A CA 1
ATOM 622 C C . LEU A 1 83 ? 13.253 -12.432 -20.941 1.00 45.88 83 LEU A C 1
ATOM 624 O O . LEU A 1 83 ? 14.201 -12.055 -21.630 1.00 45.88 83 LEU A O 1
ATOM 628 N N . GLY A 1 84 ? 13.110 -13.685 -20.510 1.00 43.12 84 GLY A N 1
ATOM 629 C CA . GLY A 1 84 ? 13.610 -14.820 -21.267 1.00 43.12 84 GLY A CA 1
ATOM 630 C C . GLY A 1 84 ? 13.066 -14.749 -22.696 1.00 43.12 84 GLY A C 1
ATOM 631 O O . GLY A 1 84 ? 12.118 -15.437 -23.065 1.00 43.12 84 GLY A O 1
ATOM 632 N N . LYS A 1 85 ? 13.680 -13.910 -23.535 1.00 44.47 85 LYS A N 1
ATOM 633 C CA . LYS A 1 85 ? 13.658 -14.092 -24.978 1.00 44.47 85 LYS A CA 1
ATOM 634 C C . LYS A 1 85 ? 14.473 -15.347 -25.227 1.00 44.47 85 LYS A C 1
ATOM 636 O O . LYS A 1 85 ? 15.679 -15.302 -25.461 1.00 44.47 85 LYS A O 1
ATOM 641 N N . LEU A 1 86 ? 13.783 -16.483 -25.181 1.00 42.69 86 LEU A N 1
ATOM 642 C CA . LEU A 1 86 ? 14.188 -17.675 -25.904 1.00 42.69 86 LEU A CA 1
ATOM 643 C C . LEU A 1 86 ? 14.178 -17.319 -27.394 1.00 42.69 86 LEU A C 1
ATOM 645 O O . LEU A 1 86 ? 13.262 -17.643 -28.144 1.00 42.69 86 LEU A O 1
ATOM 649 N N . HIS A 1 87 ? 15.223 -16.623 -27.834 1.00 42.47 87 HIS A N 1
ATOM 650 C CA . HIS A 1 87 ? 15.645 -16.665 -29.218 1.00 42.47 87 HIS A CA 1
ATOM 651 C C . HIS A 1 87 ? 16.168 -18.086 -29.471 1.00 42.47 87 HIS A C 1
ATOM 653 O O . HIS A 1 87 ? 17.338 -18.392 -29.258 1.00 42.47 87 HIS A O 1
ATOM 659 N N . GLY A 1 88 ? 15.248 -18.964 -29.873 1.00 41.97 88 GLY A N 1
ATOM 660 C CA . GLY A 1 88 ? 15.535 -20.137 -30.692 1.00 41.97 88 GLY A CA 1
ATOM 661 C C . GLY A 1 88 ? 16.420 -21.221 -30.079 1.00 41.97 88 GLY A C 1
ATOM 662 O O . GLY A 1 88 ? 17.429 -21.576 -30.682 1.00 41.97 88 GLY A O 1
ATOM 663 N N . LYS A 1 89 ? 16.021 -21.833 -28.959 1.00 39.41 89 LYS A N 1
ATOM 664 C CA . LYS A 1 89 ? 16.540 -23.164 -28.603 1.00 39.41 89 LYS A CA 1
ATOM 665 C C . LYS A 1 89 ? 15.404 -24.145 -28.326 1.00 39.41 89 LYS A C 1
ATOM 667 O O . LYS A 1 89 ? 14.674 -24.017 -27.356 1.00 39.41 89 LYS A O 1
ATOM 672 N N . LYS A 1 90 ? 15.284 -25.098 -29.251 1.00 33.31 90 LYS A N 1
ATOM 673 C CA . LYS A 1 90 ? 14.512 -26.335 -29.168 1.00 33.31 90 LYS A CA 1
ATOM 674 C C . LYS A 1 90 ? 15.289 -27.314 -28.292 1.00 33.31 90 LYS A C 1
ATOM 676 O O . LYS A 1 90 ? 16.318 -27.779 -28.769 1.00 33.31 90 LYS A O 1
ATOM 681 N N . TRP A 1 91 ? 14.802 -27.592 -27.088 1.00 45.03 91 TRP A 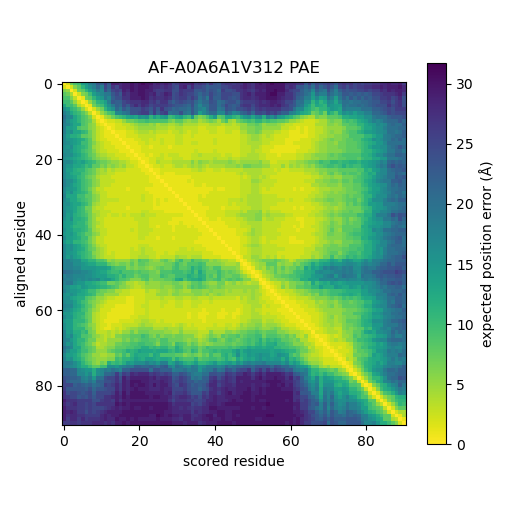N 1
ATOM 682 C CA . TRP A 1 91 ? 14.901 -28.884 -26.398 1.00 45.03 91 TRP A CA 1
ATOM 683 C C . TRP A 1 91 ? 13.647 -29.027 -25.546 1.00 45.03 91 TRP A C 1
ATOM 685 O O . TRP A 1 91 ? 13.447 -28.150 -24.679 1.00 45.03 91 TRP A O 1
#

Foldseek 3Di:
DDDDPPAPFDKDKDKDKDFDDPPDFLCCCCCVVVNVQFHSVRQCVQDVDDRVGDDHRDITITIGIDTHHDPVCVVVVVDPDPDPPPPDDDD

Mean predicted aligned error: 11.29 Å